Protein AF-A0A822EXJ4-F1 (afdb_monomer_lite)

Secondary structure (DSSP, 8-state):
--TTHHHHHHHHHHHHTTT--------HHHHHHHHHHHHHTT--EE------S---SSSTT-------GGGTTSGGGHHHHS-SSTHHHHHHHHHHHTTEE-

Sequence (102 aa):
MNLLSNASLLDQIPQNFANSQETETILAPVIQSGIQALKEANCAGKIYIFSTTLPISVAPGKLTNRDDKKLLGTDKEKTLLAPVNNIYTKLGEECAQHGCAV

pLDDT: mean 87.39, std 11.41, range [39.06, 95.44]

Foldseek 3Di:
DDPPVPVVVVVCPCVVCVPPPDPAADDLVVLVVVLVVCVVVLHAEEDDDDDDDQHQDPDPPHDDDDDDPVCPPHPCVVVVVDRPDCSVVVSVVSCVVSNYHD

Radius of gyration: 18.02 Å; chains: 1; bounding box: 59×26×37 Å

Structure (mmCIF, N/CA/C/O backbone):
data_AF-A0A822EXJ4-F1
#
_entry.id   AF-A0A822EXJ4-F1
#
loop_
_atom_site.group_PDB
_atom_site.id
_atom_site.type_symbol
_atom_site.label_atom_id
_atom_site.label_alt_id
_atom_site.label_comp_id
_atom_site.label_asym_id
_atom_site.label_entity_id
_atom_site.label_seq_id
_atom_site.pdbx_PDB_ins_code
_atom_site.Cartn_x
_atom_site.Cartn_y
_atom_site.Cartn_z
_atom_site.occupancy
_atom_site.B_iso_or_equiv
_atom_site.auth_seq_id
_atom_site.auth_comp_id
_atom_site.auth_asym_id
_atom_site.auth_atom_id
_atom_site.pdbx_PDB_model_num
ATOM 1 N N . MET A 1 1 ? -31.169 3.800 6.559 1.00 42.66 1 MET A N 1
ATOM 2 C CA . MET A 1 1 ? -29.921 4.392 6.028 1.00 42.66 1 MET A CA 1
ATOM 3 C C . MET A 1 1 ? -29.399 3.418 4.979 1.00 42.66 1 MET A C 1
ATOM 5 O O . MET A 1 1 ? -29.223 2.252 5.298 1.00 42.66 1 MET A O 1
ATOM 9 N N . ASN A 1 2 ? -29.399 3.834 3.712 1.00 39.06 2 ASN A N 1
ATOM 10 C CA . ASN A 1 2 ? -29.524 2.963 2.535 1.00 39.06 2 ASN A CA 1
ATOM 11 C C . ASN A 1 2 ? -28.311 2.052 2.281 1.00 39.06 2 ASN A C 1
ATOM 13 O O . ASN A 1 2 ? -27.245 2.531 1.922 1.00 39.06 2 ASN A O 1
ATOM 17 N N . LEU A 1 3 ? -28.525 0.733 2.329 1.00 49.75 3 LEU A N 1
ATOM 18 C CA . LEU A 1 3 ? -27.595 -0.295 1.830 1.00 49.75 3 LEU A CA 1
ATOM 19 C C . LEU A 1 3 ? -27.516 -0.355 0.285 1.00 49.75 3 LEU A C 1
ATOM 21 O O . LEU A 1 3 ? -26.716 -1.105 -0.263 1.00 49.75 3 LEU A O 1
ATOM 25 N N . LEU A 1 4 ? -28.320 0.447 -0.423 1.00 49.03 4 LEU A N 1
ATOM 26 C CA . LEU A 1 4 ? -28.389 0.488 -1.890 1.00 49.03 4 LEU A CA 1
ATOM 27 C C . LEU A 1 4 ? -27.277 1.328 -2.555 1.00 49.03 4 LEU A C 1
ATOM 29 O O . LEU A 1 4 ? -27.150 1.293 -3.774 1.00 49.03 4 LEU A O 1
ATOM 33 N N . SER A 1 5 ? -26.455 2.072 -1.802 1.00 55.66 5 SER A N 1
ATOM 34 C CA . SER A 1 5 ? -25.431 2.958 -2.387 1.00 55.66 5 SER A CA 1
ATOM 35 C C . SER A 1 5 ? -24.122 2.259 -2.782 1.00 55.66 5 SER A C 1
ATOM 37 O O . SER A 1 5 ? -23.397 2.782 -3.623 1.00 55.66 5 SER A O 1
ATOM 39 N N . ASN A 1 6 ? -23.804 1.090 -2.210 1.00 54.84 6 ASN A N 1
ATOM 40 C CA . ASN A 1 6 ? -22.505 0.435 -2.432 1.00 54.84 6 ASN A CA 1
ATOM 41 C C . ASN A 1 6 ? -22.379 -0.229 -3.809 1.00 54.84 6 ASN A C 1
ATOM 43 O O . ASN A 1 6 ? -21.319 -0.139 -4.423 1.00 54.84 6 ASN A O 1
ATOM 47 N N . ALA A 1 7 ? -23.450 -0.852 -4.312 1.00 62.47 7 ALA A N 1
ATOM 48 C CA . ALA A 1 7 ? -23.448 -1.441 -5.653 1.00 62.47 7 ALA A CA 1
ATOM 49 C C . ALA A 1 7 ? -23.215 -0.363 -6.725 1.00 62.47 7 ALA A C 1
ATOM 51 O O . ALA A 1 7 ? -22.358 -0.517 -7.588 1.00 62.47 7 ALA A O 1
ATOM 52 N N . SER A 1 8 ? -23.875 0.792 -6.572 1.00 82.69 8 SER A N 1
ATOM 53 C CA . SER A 1 8 ? -23.735 1.911 -7.507 1.00 82.69 8 SER A CA 1
ATOM 54 C C . SER A 1 8 ? -22.305 2.449 -7.600 1.00 82.69 8 SER A C 1
ATOM 56 O O . SER A 1 8 ? -21.914 2.886 -8.675 1.00 82.69 8 SER A O 1
ATOM 58 N N . LEU A 1 9 ? -21.527 2.455 -6.510 1.00 89.44 9 LEU A N 1
ATOM 59 C CA . LEU A 1 9 ? -20.148 2.953 -6.555 1.00 89.44 9 LEU A CA 1
ATOM 60 C C . LEU A 1 9 ? -19.208 1.949 -7.230 1.00 89.44 9 LEU A C 1
ATOM 62 O O . LEU A 1 9 ? -18.395 2.343 -8.063 1.00 89.44 9 LEU A O 1
ATOM 66 N N . LEU A 1 10 ? -19.323 0.662 -6.889 1.00 90.12 10 LEU A N 1
ATOM 67 C CA . LEU A 1 10 ? -18.473 -0.380 -7.471 1.00 90.12 10 LEU A CA 1
ATOM 68 C C . LEU A 1 10 ? -18.680 -0.511 -8.987 1.00 90.12 10 LEU A C 1
ATOM 70 O O . LEU A 1 10 ? -17.704 -0.703 -9.706 1.00 90.12 10 LEU A O 1
ATOM 74 N N . ASP A 1 11 ? -19.906 -0.306 -9.475 1.00 91.12 11 ASP A N 1
ATOM 75 C CA . ASP A 1 11 ? -20.209 -0.278 -10.912 1.00 91.12 11 ASP A CA 1
ATOM 76 C C . ASP A 1 11 ? -19.666 0.985 -11.611 1.00 91.12 11 ASP A C 1
ATOM 78 O O . ASP A 1 11 ? -19.334 0.960 -12.798 1.00 91.12 11 ASP A O 1
ATOM 82 N N . GLN A 1 12 ? -19.544 2.098 -10.878 1.00 90.88 12 GLN A N 1
ATOM 83 C CA . GLN A 1 12 ? -19.065 3.380 -11.405 1.00 90.88 12 GLN A CA 1
ATOM 84 C C . GLN A 1 12 ? -17.540 3.494 -11.451 1.00 90.88 12 GLN A C 1
ATOM 86 O O . GLN A 1 12 ? -17.024 4.178 -12.331 1.00 90.88 12 GLN A O 1
ATOM 91 N N . ILE A 1 13 ? -16.796 2.846 -10.545 1.00 92.44 13 ILE A N 1
ATOM 92 C CA . ILE A 1 13 ? -15.324 2.948 -10.501 1.00 92.44 13 ILE A CA 1
ATOM 93 C C . ILE A 1 13 ? -14.689 2.609 -11.864 1.00 92.44 13 ILE A C 1
ATOM 95 O O . ILE A 1 13 ? -13.928 3.440 -12.365 1.00 92.44 13 ILE A O 1
ATOM 99 N N . PRO A 1 14 ? -15.014 1.479 -12.526 1.00 92.75 14 PRO A N 1
ATOM 100 C CA . PRO A 1 14 ? -14.455 1.177 -13.843 1.00 92.75 14 PRO A CA 1
ATOM 101 C C . PRO A 1 14 ? -14.791 2.239 -14.894 1.00 92.75 14 PRO A C 1
ATOM 103 O O . PRO A 1 14 ? -13.944 2.565 -15.719 1.00 92.75 14 PRO A O 1
ATOM 106 N N . GLN A 1 15 ? -16.001 2.808 -14.849 1.00 93.38 15 GLN A N 1
ATOM 107 C CA . GLN A 1 15 ? -16.435 3.845 -15.790 1.00 93.38 15 GLN A CA 1
ATOM 108 C C . GLN A 1 15 ? -15.673 5.157 -15.572 1.00 93.38 15 GLN A C 1
ATOM 110 O O . GLN A 1 15 ? -15.213 5.766 -16.536 1.00 93.38 15 GLN A O 1
ATOM 115 N N . ASN A 1 16 ? -15.479 5.559 -14.314 1.00 92.31 16 ASN A N 1
ATOM 116 C CA . ASN A 1 16 ? -14.788 6.796 -13.947 1.00 92.31 16 ASN A CA 1
ATOM 117 C C . ASN A 1 16 ? -13.318 6.799 -14.385 1.00 92.31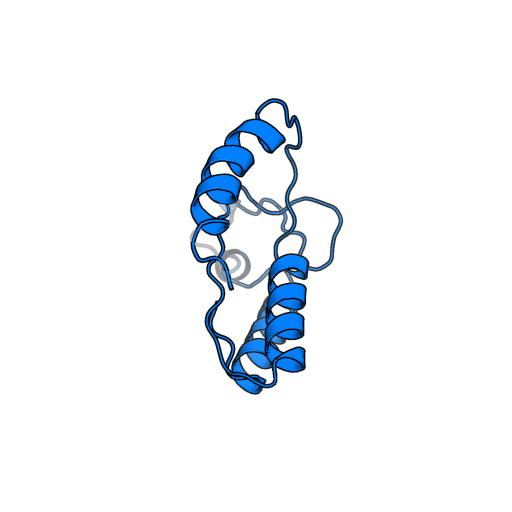 16 ASN A C 1
ATOM 119 O O . ASN A 1 16 ? -12.794 7.843 -14.766 1.00 92.31 16 ASN A O 1
ATOM 123 N N . PHE A 1 17 ? -12.658 5.638 -14.356 1.00 93.25 17 PHE A N 1
ATOM 124 C CA . PHE A 1 17 ? -11.245 5.502 -14.721 1.00 93.25 17 PHE A CA 1
ATOM 125 C C . PHE A 1 17 ? -11.020 4.896 -16.116 1.00 93.25 17 PHE A C 1
ATOM 127 O O . PHE A 1 17 ? -9.870 4.677 -16.493 1.00 93.25 17 PHE A O 1
ATOM 134 N N . ALA A 1 18 ? -12.076 4.678 -16.912 1.00 94.06 18 ALA A N 1
ATOM 135 C CA . ALA A 1 18 ? -12.001 3.990 -18.208 1.00 94.06 18 ALA A CA 1
ATOM 136 C C . ALA A 1 18 ? -11.030 4.640 -19.211 1.00 94.06 18 ALA A C 1
ATOM 138 O O . ALA A 1 18 ? -10.413 3.943 -20.010 1.00 94.06 18 ALA A O 1
ATOM 139 N N . ASN A 1 19 ? -10.887 5.967 -19.157 1.00 93.88 19 ASN A N 1
ATOM 140 C CA . ASN A 1 19 ? -10.027 6.741 -20.058 1.00 93.88 19 ASN A CA 1
ATOM 141 C C . ASN A 1 19 ? -8.773 7.302 -19.363 1.00 93.88 19 ASN A C 1
ATOM 143 O O . ASN A 1 19 ? -8.129 8.201 -19.905 1.00 93.88 19 ASN A O 1
ATOM 147 N N . SER A 1 20 ? -8.443 6.824 -18.158 1.00 92.56 20 SER A N 1
ATOM 148 C CA . SER A 1 20 ? -7.241 7.267 -17.449 1.00 92.56 20 SER A CA 1
ATOM 149 C C . SER A 1 20 ? -5.987 6.847 -18.217 1.00 92.56 20 SER A C 1
ATOM 151 O O . SER A 1 20 ? -5.832 5.680 -18.571 1.00 92.56 20 SER A O 1
ATOM 153 N N . GLN A 1 21 ? -5.089 7.802 -18.461 1.00 92.25 21 GLN A N 1
ATOM 154 C CA . GLN A 1 21 ? -3.786 7.566 -19.093 1.00 92.25 21 GLN A CA 1
ATOM 155 C C . GLN A 1 21 ? -2.633 7.670 -18.086 1.00 92.25 21 GLN A C 1
ATOM 157 O O . GLN A 1 21 ? -1.471 7.731 -18.482 1.00 92.25 21 GLN A O 1
ATOM 162 N N . GLU A 1 22 ? -2.946 7.697 -16.789 1.00 89.75 22 GLU A N 1
ATOM 163 C CA . GLU A 1 22 ? -1.942 7.755 -15.732 1.00 89.75 22 GLU A CA 1
ATOM 164 C C . GLU A 1 22 ? -1.123 6.462 -15.703 1.00 89.75 22 GLU A C 1
ATOM 166 O O . GLU A 1 22 ? -1.656 5.364 -15.534 1.00 89.75 22 GLU A O 1
ATOM 171 N N . THR A 1 23 ? 0.189 6.596 -15.882 1.00 89.81 23 THR A N 1
ATOM 172 C CA . THR A 1 23 ? 1.131 5.467 -15.936 1.00 89.81 23 THR A CA 1
ATOM 173 C C . THR A 1 23 ? 1.962 5.331 -14.667 1.00 89.81 23 THR A C 1
ATOM 175 O O . THR A 1 23 ? 2.524 4.265 -14.402 1.00 89.81 23 THR A O 1
ATOM 178 N N . GLU A 1 24 ? 2.035 6.394 -13.867 1.00 91.81 24 GLU A N 1
ATOM 179 C CA . GLU A 1 24 ? 2.810 6.430 -12.638 1.00 91.81 24 GLU A CA 1
ATOM 180 C C . GLU A 1 24 ? 1.903 6.313 -11.414 1.00 91.81 24 GLU A C 1
ATOM 182 O O . GLU A 1 24 ? 0.804 6.861 -11.364 1.00 91.81 24 GLU A O 1
ATOM 187 N N . THR A 1 25 ? 2.383 5.609 -10.391 1.00 93.38 25 THR A N 1
ATOM 188 C CA . THR A 1 25 ? 1.632 5.371 -9.156 1.00 93.38 25 THR A CA 1
ATOM 189 C C . THR A 1 25 ? 2.451 5.752 -7.924 1.00 93.38 25 THR A C 1
ATOM 191 O O . THR A 1 25 ? 3.684 5.848 -7.964 1.00 93.38 25 THR A O 1
ATOM 194 N N . ILE A 1 26 ? 1.748 5.983 -6.813 1.00 94.69 26 ILE A N 1
ATOM 195 C CA . ILE A 1 26 ? 2.302 6.222 -5.474 1.00 94.69 26 ILE A CA 1
ATOM 196 C C . ILE A 1 26 ? 1.760 5.155 -4.520 1.00 94.69 26 ILE A C 1
ATOM 198 O O . ILE A 1 26 ? 0.614 4.738 -4.659 1.00 94.69 26 ILE A O 1
ATOM 202 N N . LEU A 1 27 ? 2.560 4.717 -3.542 1.00 94.06 27 LEU A N 1
ATOM 203 C CA . LEU A 1 27 ? 2.150 3.666 -2.596 1.00 94.06 27 LEU A CA 1
ATOM 204 C C . LEU A 1 27 ? 2.224 4.110 -1.133 1.00 94.06 27 LEU A C 1
ATOM 206 O O . LEU A 1 27 ? 1.241 4.005 -0.407 1.00 94.06 27 LEU A O 1
ATOM 210 N N . ALA A 1 28 ? 3.363 4.642 -0.689 1.00 93.75 28 ALA A N 1
ATOM 211 C CA . ALA A 1 28 ? 3.527 5.071 0.702 1.00 93.75 28 ALA A CA 1
ATOM 212 C C . ALA A 1 28 ? 2.461 6.093 1.171 1.00 93.75 28 ALA A C 1
ATOM 214 O O . ALA A 1 28 ? 1.897 5.879 2.244 1.00 93.75 28 ALA A O 1
ATOM 215 N N . PRO A 1 29 ? 2.089 7.127 0.387 1.00 94.88 29 PRO A N 1
ATOM 216 C CA . PRO A 1 29 ? 1.015 8.045 0.779 1.00 94.88 29 PRO A CA 1
ATOM 217 C C . PRO A 1 29 ? -0.368 7.382 0.881 1.00 94.88 29 PRO A C 1
ATOM 219 O O . PRO A 1 29 ? -1.186 7.808 1.690 1.00 94.88 29 PRO A O 1
ATOM 222 N N . VAL A 1 30 ? -0.625 6.328 0.094 1.00 95.00 30 VAL A N 1
ATOM 223 C CA . VAL A 1 30 ? -1.881 5.554 0.147 1.00 95.00 30 VAL A CA 1
ATOM 224 C C . VAL A 1 30 ? -1.985 4.793 1.469 1.00 95.00 30 VAL A C 1
ATOM 226 O O . VAL A 1 30 ? -3.039 4.759 2.096 1.00 95.00 30 VAL A O 1
ATOM 229 N N . ILE A 1 31 ? -0.874 4.214 1.928 1.00 94.75 31 ILE A N 1
ATOM 230 C CA . ILE A 1 31 ? -0.814 3.549 3.233 1.00 94.75 31 ILE A CA 1
ATOM 231 C C . ILE A 1 31 ? -1.018 4.574 4.355 1.00 94.75 31 ILE A C 1
ATOM 233 O O . ILE A 1 31 ? -1.824 4.349 5.255 1.00 94.75 31 ILE A O 1
ATOM 237 N N . GLN A 1 32 ? -0.339 5.723 4.280 1.00 94.38 32 GLN A N 1
ATOM 238 C CA . GLN A 1 32 ? -0.458 6.789 5.280 1.00 94.38 32 GLN A CA 1
ATOM 239 C C . GLN A 1 32 ? -1.889 7.305 5.421 1.00 94.38 32 GLN A C 1
ATOM 241 O O . GLN A 1 32 ? -2.369 7.458 6.543 1.00 94.38 32 GLN A O 1
ATOM 246 N N . SER A 1 33 ? -2.587 7.545 4.307 1.00 95.19 33 SER A N 1
ATOM 247 C CA . SER A 1 33 ? -3.976 8.007 4.351 1.00 95.19 33 SER A CA 1
ATOM 248 C C . SER A 1 33 ? -4.907 6.960 4.961 1.00 95.19 33 SER A C 1
ATOM 250 O O . SER A 1 33 ? -5.775 7.308 5.758 1.00 95.19 33 SER A O 1
ATOM 252 N N . GLY A 1 34 ? -4.693 5.675 4.666 1.00 94.50 34 GLY A N 1
ATOM 253 C CA . GLY A 1 34 ? -5.460 4.594 5.278 1.00 94.50 34 GLY A CA 1
ATOM 254 C C . GLY A 1 34 ? -5.218 4.463 6.787 1.00 94.50 34 GLY A C 1
ATOM 255 O O . GLY A 1 34 ? -6.177 4.332 7.545 1.00 94.50 34 GLY A O 1
ATOM 256 N N . ILE A 1 35 ? -3.964 4.566 7.249 1.00 94.56 35 ILE A N 1
ATOM 257 C CA . ILE A 1 35 ? -3.651 4.600 8.689 1.00 94.56 35 ILE A CA 1
ATOM 258 C C . ILE A 1 35 ? -4.332 5.807 9.343 1.00 94.56 35 ILE A C 1
ATOM 260 O O . ILE A 1 35 ? -4.915 5.674 10.416 1.00 94.56 35 ILE A O 1
ATOM 264 N N . GLN A 1 36 ? -4.273 6.980 8.708 1.00 94.81 36 GLN A N 1
ATOM 265 C CA . GLN A 1 36 ? -4.889 8.200 9.228 1.00 94.81 36 GLN A CA 1
ATOM 266 C C . GLN A 1 36 ? -6.409 8.058 9.366 1.00 94.81 36 GLN A C 1
ATOM 268 O O . GLN A 1 36 ? -6.958 8.414 10.406 1.00 94.81 36 GLN A O 1
ATOM 273 N N . ALA A 1 37 ? -7.076 7.456 8.380 1.00 95.00 37 ALA A N 1
ATOM 274 C CA . ALA A 1 37 ? -8.505 7.169 8.455 1.00 95.00 37 ALA A CA 1
ATOM 275 C C . ALA A 1 37 ? -8.853 6.233 9.630 1.00 95.00 37 ALA A C 1
ATOM 277 O O . ALA A 1 37 ? -9.826 6.475 10.342 1.00 95.00 37 ALA A O 1
ATOM 278 N N . LEU A 1 38 ? -8.044 5.194 9.876 1.00 94.00 38 LEU A N 1
ATOM 279 C CA . LEU A 1 38 ? -8.234 4.279 11.011 1.00 94.00 38 LEU A CA 1
ATOM 280 C C . LEU A 1 38 ? -7.992 4.964 12.365 1.00 94.00 38 LEU A C 1
ATOM 282 O O . LEU A 1 38 ? -8.763 4.767 13.306 1.00 94.00 38 LEU A O 1
ATOM 286 N N . LYS A 1 39 ? -6.968 5.823 12.452 1.00 93.69 39 LYS A N 1
ATOM 287 C CA . LYS A 1 39 ? -6.696 6.650 13.638 1.00 93.69 39 LYS A CA 1
ATOM 288 C C . LYS A 1 39 ? -7.877 7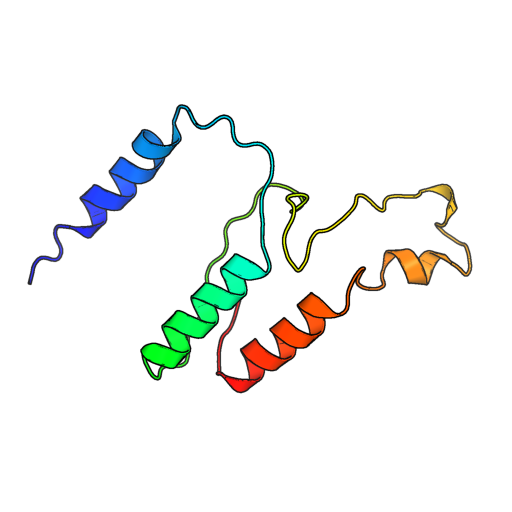.556 13.969 1.00 93.69 39 LYS A C 1
ATOM 290 O O . LYS A 1 39 ? -8.315 7.587 15.113 1.00 93.69 39 LYS A O 1
ATOM 295 N N . GLU A 1 40 ? -8.407 8.269 12.979 1.00 94.88 40 GLU A N 1
ATOM 296 C CA . GLU A 1 40 ? -9.544 9.181 13.163 1.00 94.88 40 GLU A CA 1
ATOM 297 C C . GLU A 1 40 ? -10.826 8.437 13.548 1.00 94.88 40 GLU A C 1
ATOM 299 O O . GLU A 1 40 ? -11.598 8.909 14.384 1.00 94.88 40 GLU A O 1
ATOM 304 N N . ALA A 1 41 ? -11.017 7.232 13.011 1.00 94.12 41 ALA A N 1
ATOM 305 C CA . ALA A 1 41 ? -12.104 6.342 13.397 1.00 94.12 41 ALA A CA 1
ATOM 306 C C . ALA A 1 41 ? -11.898 5.663 14.769 1.00 94.12 41 ALA A C 1
ATOM 308 O O . ALA A 1 41 ? -12.798 4.965 15.234 1.00 94.12 41 ALA A O 1
ATOM 309 N N . ASN A 1 42 ? -10.750 5.872 15.429 1.00 93.19 42 ASN A N 1
ATOM 310 C CA . ASN A 1 42 ? -10.352 5.227 16.685 1.00 93.19 42 ASN A CA 1
ATOM 311 C C . ASN A 1 42 ? -10.501 3.695 16.650 1.00 93.19 42 ASN A C 1
ATOM 313 O O . ASN A 1 42 ? -10.946 3.081 17.624 1.00 93.19 42 ASN A O 1
ATOM 317 N N . CYS A 1 43 ? -10.147 3.064 15.528 1.00 94.50 43 CYS A N 1
ATOM 318 C CA . CYS A 1 43 ? -10.273 1.622 15.359 1.00 94.50 43 CYS A CA 1
ATOM 319 C C . CYS A 1 43 ? -9.015 0.983 14.761 1.00 94.50 43 CYS A C 1
ATOM 321 O O . CYS A 1 43 ? -8.308 1.570 13.945 1.00 94.50 43 CYS A O 1
ATOM 323 N N . ALA A 1 44 ? -8.757 -0.259 15.172 1.00 95.00 44 ALA A N 1
ATOM 324 C CA . ALA A 1 44 ? -7.826 -1.139 14.478 1.00 95.00 44 ALA A CA 1
ATOM 325 C C . ALA A 1 44 ? -8.496 -1.683 13.208 1.00 95.00 44 ALA A C 1
ATOM 327 O O . ALA A 1 44 ? -9.717 -1.864 13.166 1.00 95.00 44 ALA A O 1
ATOM 328 N N . GLY A 1 45 ? -7.711 -1.976 12.174 1.00 94.38 45 GLY A N 1
ATOM 329 C CA . GLY A 1 45 ? -8.275 -2.363 10.887 1.00 94.38 45 GLY A CA 1
ATOM 330 C C . GLY A 1 45 ? -7.278 -2.985 9.927 1.00 94.38 45 GLY A C 1
ATOM 331 O O . GLY A 1 45 ? -6.090 -3.118 10.216 1.00 94.38 45 GLY A O 1
ATOM 332 N N . LYS A 1 46 ? -7.797 -3.379 8.763 1.00 95.00 46 LYS A N 1
ATOM 333 C CA . LYS A 1 46 ? -7.003 -3.910 7.660 1.00 95.00 46 LYS A CA 1
ATOM 334 C C . LYS A 1 46 ? -7.282 -3.125 6.386 1.00 95.00 46 LYS A C 1
ATOM 336 O O . LYS A 1 46 ? -8.435 -3.003 5.978 1.00 95.00 46 LYS A O 1
ATOM 341 N N . ILE A 1 47 ? -6.225 -2.628 5.762 1.00 93.81 47 ILE A N 1
ATOM 342 C CA . ILE A 1 47 ? -6.254 -1.933 4.480 1.00 93.81 47 ILE A CA 1
ATOM 343 C C . ILE A 1 47 ? -6.021 -2.972 3.384 1.00 93.81 47 ILE A C 1
ATOM 345 O O . ILE A 1 47 ? -5.090 -3.762 3.466 1.00 93.81 47 ILE A O 1
ATOM 349 N N . TYR A 1 48 ? -6.862 -2.977 2.353 1.00 95.44 48 TYR A N 1
ATOM 350 C CA . TYR A 1 48 ? -6.664 -3.812 1.168 1.00 95.44 48 TYR A CA 1
ATOM 351 C C . TYR A 1 48 ? -6.170 -2.936 0.021 1.00 95.44 48 TYR A C 1
ATOM 353 O O . TYR A 1 48 ? -6.915 -2.090 -0.475 1.00 95.44 48 TYR A O 1
ATOM 361 N N . ILE A 1 49 ? -4.913 -3.126 -0.383 1.00 94.50 49 ILE A N 1
ATOM 362 C CA . ILE A 1 49 ? -4.287 -2.352 -1.459 1.00 94.50 49 ILE A CA 1
ATOM 363 C C . ILE A 1 49 ? -4.184 -3.206 -2.718 1.00 94.50 49 ILE A C 1
ATOM 365 O O . ILE A 1 49 ? -3.623 -4.299 -2.701 1.00 94.50 49 ILE A O 1
ATOM 369 N N . PHE A 1 50 ? -4.678 -2.664 -3.829 1.00 94.00 50 PHE A N 1
ATOM 370 C CA . PHE A 1 50 ? -4.549 -3.253 -5.15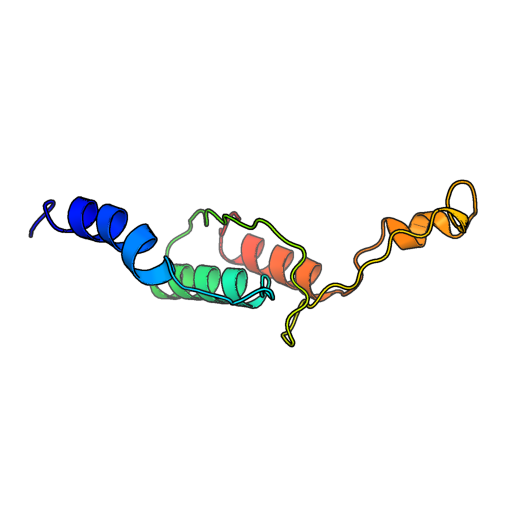7 1.00 94.00 50 PHE A CA 1
ATOM 371 C C . PHE A 1 50 ? -3.595 -2.382 -5.978 1.00 94.00 50 PHE A C 1
ATOM 373 O O . PHE A 1 50 ? -3.946 -1.270 -6.361 1.00 94.00 50 PHE A O 1
ATOM 380 N N . SER A 1 51 ? -2.376 -2.872 -6.213 1.00 92.75 51 SER A N 1
ATOM 381 C CA . SER A 1 51 ? -1.363 -2.201 -7.037 1.00 92.75 51 SER A CA 1
ATOM 382 C C . SER A 1 51 ? -0.905 -3.122 -8.164 1.00 92.75 51 SER A C 1
ATOM 384 O O . SER A 1 51 ? -0.816 -4.335 -7.979 1.00 92.75 51 SER A O 1
ATOM 386 N N . THR A 1 52 ? -0.614 -2.548 -9.330 1.00 91.12 52 THR A N 1
ATOM 387 C CA . THR A 1 52 ? -0.241 -3.283 -10.550 1.00 91.12 52 THR A CA 1
ATOM 388 C C . THR A 1 52 ? 1.182 -2.994 -11.019 1.00 91.12 52 THR A C 1
ATOM 390 O O . THR A 1 52 ? 1.782 -3.827 -11.694 1.00 91.12 52 THR A O 1
ATOM 393 N N . THR A 1 53 ? 1.738 -1.831 -10.674 1.00 89.81 53 THR A N 1
ATOM 394 C CA . THR A 1 53 ? 3.026 -1.348 -11.185 1.00 89.81 53 THR A CA 1
ATOM 395 C C . THR A 1 53 ? 3.942 -0.872 -10.063 1.00 89.81 53 THR A C 1
ATOM 397 O O . THR A 1 53 ? 3.518 -0.650 -8.926 1.00 89.81 53 THR A O 1
ATOM 400 N N . LEU A 1 54 ? 5.233 -0.729 -10.380 1.00 91.25 54 LEU A N 1
ATOM 401 C CA . LEU A 1 54 ? 6.210 -0.158 -9.458 1.00 91.25 54 LEU A CA 1
ATOM 402 C C . LEU A 1 54 ? 5.876 1.331 -9.213 1.00 91.25 54 LEU A C 1
ATOM 404 O O . LEU A 1 54 ? 5.791 2.083 -10.185 1.00 91.25 54 LEU A O 1
ATOM 408 N N . PRO A 1 55 ? 5.739 1.787 -7.953 1.00 91.38 55 PRO A N 1
ATOM 409 C CA . PRO A 1 55 ? 5.434 3.180 -7.646 1.00 91.38 55 PRO A CA 1
ATOM 410 C C . PRO A 1 55 ? 6.647 4.083 -7.910 1.00 91.38 55 PRO A C 1
ATOM 412 O O . PRO A 1 55 ? 7.545 4.222 -7.073 1.00 91.38 55 PRO A O 1
ATOM 415 N N . ILE A 1 56 ? 6.673 4.684 -9.100 1.00 92.44 56 ILE A N 1
ATOM 416 C CA . ILE A 1 56 ? 7.766 5.542 -9.591 1.00 92.44 56 ILE A CA 1
ATOM 417 C C . ILE A 1 56 ? 7.454 7.043 -9.535 1.00 92.44 56 ILE A C 1
ATOM 419 O O . ILE A 1 56 ? 8.365 7.857 -9.741 1.00 92.44 56 ILE A O 1
ATOM 423 N N . SER A 1 57 ? 6.202 7.412 -9.246 1.00 92.25 57 SER A N 1
ATOM 424 C CA . SER A 1 57 ? 5.784 8.814 -9.224 1.00 92.25 57 SER A CA 1
ATOM 425 C C . SER A 1 57 ? 6.488 9.592 -8.107 1.00 92.25 57 SER A C 1
ATOM 427 O O . SER A 1 57 ? 7.012 9.022 -7.141 1.00 92.25 57 SER A O 1
ATOM 429 N N . VAL A 1 58 ? 6.561 10.914 -8.252 1.00 90.81 58 VAL A N 1
ATOM 430 C CA . VAL A 1 58 ? 7.316 11.802 -7.356 1.00 90.81 58 VAL A CA 1
ATOM 431 C C . VAL A 1 58 ? 6.575 11.983 -6.029 1.00 90.81 58 VAL A C 1
ATOM 433 O O . VAL A 1 58 ? 5.815 12.926 -5.836 1.00 90.81 58 VAL A O 1
ATOM 436 N N . ALA A 1 59 ? 6.826 11.069 -5.093 1.00 90.19 59 ALA A N 1
ATOM 437 C CA . ALA A 1 59 ? 6.271 11.092 -3.745 1.00 90.19 59 ALA A CA 1
ATOM 438 C C . ALA A 1 59 ? 7.211 10.406 -2.734 1.00 90.19 59 ALA A C 1
ATOM 440 O O . ALA A 1 59 ? 8.113 9.653 -3.130 1.00 90.19 59 ALA A O 1
ATOM 441 N N . PRO A 1 60 ? 7.011 10.616 -1.416 1.00 88.94 60 PRO A N 1
ATOM 442 C CA . PRO A 1 60 ? 7.664 9.805 -0.395 1.00 88.94 60 PRO A CA 1
ATOM 443 C C . PRO A 1 60 ? 7.454 8.317 -0.684 1.00 88.94 60 PRO A C 1
ATOM 445 O O . PRO A 1 60 ? 6.359 7.902 -1.046 1.00 88.94 60 PRO A O 1
ATOM 448 N N . GLY A 1 61 ? 8.508 7.513 -0.556 1.00 88.94 61 GLY A N 1
ATOM 449 C CA . GLY A 1 61 ? 8.449 6.079 -0.846 1.00 88.94 61 GLY A CA 1
ATOM 450 C C . GLY A 1 61 ? 8.604 5.711 -2.325 1.00 88.94 61 GLY A C 1
ATOM 451 O O . GLY A 1 61 ? 8.482 4.528 -2.640 1.00 88.94 61 GLY A O 1
ATOM 452 N N . LYS A 1 62 ? 8.915 6.669 -3.214 1.00 90.50 62 LYS A N 1
ATOM 453 C CA . LYS A 1 62 ? 9.280 6.396 -4.614 1.00 90.50 62 LYS A CA 1
ATOM 454 C C . LYS A 1 62 ? 10.320 5.279 -4.710 1.00 90.50 62 LYS A C 1
ATOM 456 O O . LYS A 1 62 ? 11.337 5.298 -4.009 1.00 90.50 62 LYS A O 1
ATOM 461 N N . LEU A 1 63 ? 10.065 4.333 -5.606 1.00 88.69 63 LEU A N 1
ATOM 462 C CA . LEU A 1 63 ? 10.964 3.234 -5.919 1.00 88.69 63 LEU A CA 1
ATOM 463 C C . LEU A 1 63 ? 11.614 3.446 -7.287 1.00 88.69 63 LEU A C 1
ATOM 465 O O . LEU A 1 63 ? 11.073 4.106 -8.173 1.00 88.69 63 LEU A O 1
ATOM 469 N N . THR A 1 64 ? 12.806 2.887 -7.444 1.00 86.31 64 THR A N 1
ATOM 470 C CA . THR A 1 64 ? 13.530 2.834 -8.714 1.00 86.31 64 THR A CA 1
ATOM 471 C C . THR A 1 64 ? 13.665 1.383 -9.145 1.00 86.31 64 THR A C 1
ATOM 473 O O . THR A 1 64 ? 13.652 0.479 -8.308 1.00 86.31 64 THR A O 1
ATOM 476 N N . ASN A 1 65 ? 13.782 1.144 -10.451 1.00 84.31 65 ASN A N 1
ATOM 477 C CA . ASN A 1 65 ? 14.118 -0.188 -10.936 1.00 84.31 65 ASN A CA 1
ATOM 478 C C . ASN A 1 65 ? 15.559 -0.515 -10.508 1.00 84.31 65 ASN A C 1
ATOM 480 O O . ASN A 1 65 ? 16.467 0.291 -10.725 1.00 84.31 65 ASN A O 1
ATOM 484 N N . ARG A 1 66 ? 15.746 -1.660 -9.845 1.00 79.75 66 ARG A N 1
ATOM 485 C CA . ARG A 1 66 ? 17.027 -2.079 -9.254 1.00 79.75 66 ARG A CA 1
ATOM 486 C C . ARG A 1 66 ? 17.491 -3.448 -9.740 1.00 79.75 66 ARG A C 1
ATOM 488 O O . ARG A 1 66 ? 18.431 -3.985 -9.165 1.00 79.75 66 ARG A O 1
ATOM 495 N N . ASP A 1 67 ? 16.876 -4.003 -10.779 1.00 81.69 67 ASP A N 1
ATOM 496 C CA . ASP A 1 67 ? 17.274 -5.307 -11.304 1.00 81.69 67 ASP A CA 1
ATOM 497 C C . ASP A 1 67 ? 18.630 -5.207 -12.013 1.00 81.69 67 ASP A C 1
ATOM 499 O O . ASP A 1 67 ? 18.720 -4.881 -13.197 1.00 81.69 67 ASP A O 1
ATOM 503 N N . ASP A 1 68 ? 19.706 -5.508 -11.283 1.00 81.94 68 ASP A N 1
ATOM 504 C CA . ASP A 1 68 ? 21.056 -5.600 -11.831 1.00 81.94 68 ASP A CA 1
ATOM 505 C C . ASP A 1 68 ? 21.577 -7.037 -11.755 1.00 81.94 68 ASP A C 1
ATOM 507 O O . ASP A 1 68 ? 22.123 -7.492 -10.745 1.00 81.94 68 ASP A O 1
ATOM 511 N N . LYS A 1 69 ? 21.449 -7.753 -12.879 1.00 82.81 69 LYS A N 1
ATOM 512 C CA . LYS A 1 69 ? 21.921 -9.138 -13.031 1.00 82.81 69 LYS A CA 1
ATOM 513 C C . LYS A 1 69 ? 23.419 -9.298 -12.758 1.00 82.81 69 LYS A C 1
ATOM 515 O O . LYS A 1 69 ? 23.856 -10.409 -12.484 1.00 82.81 69 LYS A O 1
ATOM 520 N N . LYS A 1 70 ? 24.209 -8.221 -12.832 1.00 82.88 70 LYS A N 1
ATOM 521 C CA . LYS A 1 70 ? 25.661 -8.257 -12.602 1.00 82.88 70 LYS A CA 1
ATOM 522 C C . LYS A 1 70 ? 26.027 -8.396 -11.126 1.00 82.88 70 LYS A C 1
ATOM 524 O O . LYS A 1 70 ? 27.165 -8.740 -10.827 1.00 82.88 70 LYS A O 1
ATOM 529 N N . LEU A 1 71 ? 25.098 -8.095 -10.217 1.00 82.25 71 LEU A N 1
ATOM 530 C CA . LEU A 1 71 ? 25.338 -8.141 -8.774 1.00 82.25 71 LEU A CA 1
ATOM 531 C C . LEU A 1 71 ? 24.981 -9.495 -8.146 1.00 82.25 71 LEU A C 1
ATOM 533 O O . LEU A 1 71 ? 25.361 -9.731 -6.999 1.00 82.25 71 LEU A O 1
ATOM 537 N N . LEU A 1 72 ? 24.295 -10.379 -8.876 1.00 84.00 72 LEU A N 1
ATOM 538 C CA . LEU A 1 72 ? 23.927 -11.720 -8.410 1.00 84.00 72 LEU A CA 1
ATOM 539 C C . LEU A 1 72 ? 25.175 -12.586 -8.187 1.00 84.00 72 LEU A C 1
ATOM 541 O O . LEU A 1 72 ? 26.069 -12.615 -9.032 1.00 84.00 72 LEU A O 1
ATOM 545 N N . GLY A 1 73 ? 25.247 -13.294 -7.057 1.00 82.88 73 GLY A N 1
ATOM 546 C CA . GLY A 1 73 ? 26.399 -14.121 -6.687 1.00 82.88 73 GLY A CA 1
ATOM 547 C C . GLY A 1 73 ? 27.618 -13.329 -6.203 1.00 82.88 73 GLY A C 1
ATOM 548 O O . GLY A 1 73 ? 28.691 -13.905 -6.038 1.00 82.88 73 GLY A O 1
ATOM 549 N N . THR A 1 74 ? 27.475 -12.019 -5.976 1.00 88.69 74 THR A N 1
ATOM 550 C CA . THR A 1 74 ? 28.533 -11.160 -5.422 1.00 88.69 74 THR A CA 1
ATOM 551 C C . THR A 1 74 ? 28.206 -10.746 -3.989 1.00 88.69 74 THR A C 1
ATOM 553 O O . THR A 1 74 ? 27.045 -10.737 -3.584 1.00 88.69 74 THR A O 1
ATOM 556 N N . ASP A 1 75 ? 29.200 -10.272 -3.231 1.00 85.69 75 ASP A N 1
ATOM 557 C CA . ASP A 1 75 ? 28.970 -9.721 -1.883 1.00 85.69 75 ASP A CA 1
ATOM 558 C C . ASP A 1 75 ? 27.965 -8.553 -1.864 1.00 85.69 75 ASP A C 1
ATOM 560 O O . ASP A 1 75 ? 27.343 -8.263 -0.837 1.00 85.69 75 ASP A O 1
ATOM 564 N N . LYS A 1 76 ? 27.779 -7.882 -3.010 1.00 83.00 76 LYS A N 1
ATOM 565 C CA . LYS A 1 76 ? 26.848 -6.761 -3.183 1.00 83.00 76 LYS A CA 1
ATOM 566 C C . LYS A 1 76 ? 25.412 -7.199 -3.473 1.00 83.00 76 LYS A C 1
ATOM 568 O O . LYS A 1 76 ? 24.532 -6.340 -3.465 1.00 83.00 76 LYS A O 1
ATOM 573 N N . GLU A 1 77 ? 25.133 -8.488 -3.648 1.00 84.38 77 GLU A N 1
ATOM 574 C CA . GLU A 1 77 ? 23.772 -9.005 -3.854 1.00 84.38 77 GLU A CA 1
ATOM 575 C C . GLU A 1 77 ? 22.829 -8.616 -2.706 1.00 84.38 77 GLU A C 1
ATOM 577 O O . GLU A 1 77 ? 21.683 -8.234 -2.934 1.00 84.38 77 GLU A O 1
ATOM 582 N N . LYS A 1 78 ? 23.341 -8.574 -1.468 1.00 83.94 78 LYS A N 1
ATOM 583 C CA . LYS A 1 78 ? 22.586 -8.134 -0.279 1.00 83.94 78 LYS A CA 1
ATOM 584 C C . LYS A 1 78 ? 21.972 -6.743 -0.441 1.00 83.94 78 LYS A C 1
ATOM 586 O O . LYS A 1 78 ? 20.944 -6.451 0.162 1.00 83.94 78 LYS A O 1
ATOM 591 N N . THR A 1 79 ? 22.582 -5.884 -1.258 1.00 83.56 79 THR A N 1
ATOM 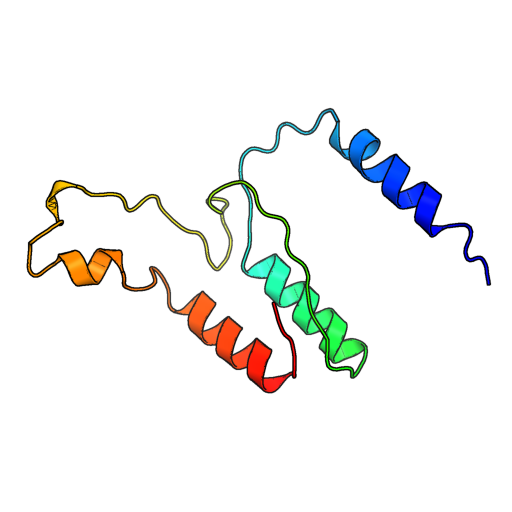592 C CA . THR A 1 79 ? 22.064 -4.537 -1.511 1.00 83.56 79 THR A CA 1
ATOM 593 C C . THR A 1 79 ? 20.798 -4.543 -2.365 1.00 83.56 79 THR A C 1
ATOM 595 O O . THR A 1 79 ? 19.983 -3.638 -2.200 1.00 83.56 79 THR A O 1
ATOM 598 N N . LEU A 1 80 ? 20.597 -5.554 -3.223 1.00 82.06 80 LEU A N 1
ATOM 599 C CA . LEU A 1 80 ? 19.368 -5.738 -4.004 1.00 82.06 80 LEU A CA 1
ATOM 600 C C . LEU A 1 80 ? 18.179 -6.105 -3.108 1.00 82.06 80 LEU A C 1
ATOM 602 O O . LEU A 1 80 ? 17.063 -5.665 -3.361 1.00 82.06 80 LEU A O 1
ATOM 606 N N . LEU A 1 81 ? 18.439 -6.866 -2.041 1.00 80.00 81 LEU A N 1
ATOM 607 C CA . LEU A 1 81 ? 17.431 -7.323 -1.077 1.00 80.00 81 LEU A CA 1
ATOM 608 C C . LEU A 1 81 ? 17.143 -6.298 0.028 1.00 80.00 81 LEU A C 1
ATOM 610 O O . LEU A 1 81 ? 16.138 -6.402 0.729 1.00 80.00 81 LEU A O 1
ATOM 614 N N . ALA A 1 82 ? 18.022 -5.311 0.202 1.00 80.75 82 ALA A N 1
ATOM 615 C CA . ALA A 1 82 ? 17.825 -4.249 1.173 1.00 80.75 82 ALA A CA 1
ATOM 616 C C . ALA A 1 82 ? 16.796 -3.221 0.659 1.00 80.75 82 ALA A C 1
ATOM 618 O O . ALA A 1 82 ? 16.853 -2.828 -0.516 1.00 80.75 82 ALA A O 1
ATOM 619 N N . PRO A 1 83 ? 15.890 -2.730 1.528 1.00 71.88 83 PRO A N 1
ATOM 620 C CA . PRO A 1 83 ? 14.928 -1.702 1.155 1.00 71.88 83 PRO A CA 1
ATOM 621 C C . PRO A 1 83 ? 15.648 -0.445 0.656 1.00 71.88 83 PRO A C 1
ATOM 623 O O . PRO A 1 83 ? 16.657 -0.021 1.214 1.00 71.88 83 PRO A O 1
ATOM 626 N N . VAL A 1 84 ? 15.124 0.153 -0.419 1.00 71.44 84 VAL A N 1
ATOM 627 C CA . VAL A 1 84 ? 15.733 1.329 -1.074 1.00 71.44 84 VAL A CA 1
ATOM 628 C C . VAL A 1 84 ? 15.765 2.535 -0.139 1.00 71.44 84 VAL A C 1
ATOM 630 O O . VAL A 1 84 ? 16.685 3.348 -0.171 1.00 71.44 84 VAL A O 1
ATOM 633 N N . ASN A 1 85 ? 14.721 2.670 0.672 1.00 77.25 85 ASN A N 1
ATOM 634 C CA . ASN A 1 85 ? 14.534 3.770 1.594 1.00 77.25 85 ASN A CA 1
ATOM 635 C C . ASN A 1 85 ? 13.970 3.241 2.919 1.00 77.25 85 ASN A C 1
ATOM 637 O O . ASN A 1 85 ? 13.292 2.216 2.965 1.00 77.25 85 ASN A O 1
ATOM 641 N N . ASN A 1 86 ? 14.213 3.982 3.999 1.00 87.94 86 ASN A N 1
ATOM 642 C CA . ASN A 1 86 ? 13.724 3.626 5.335 1.00 87.94 86 ASN A CA 1
ATOM 643 C C . ASN A 1 86 ? 12.247 4.010 5.547 1.00 87.94 86 ASN A C 1
ATOM 645 O O . ASN A 1 86 ? 11.740 3.911 6.662 1.00 87.94 86 ASN A O 1
ATOM 649 N N . ILE A 1 87 ? 11.561 4.505 4.510 1.00 91.44 87 ILE A N 1
ATOM 650 C CA . ILE A 1 87 ? 10.182 4.995 4.621 1.00 91.44 87 ILE A CA 1
ATOM 651 C C . ILE A 1 87 ? 9.244 3.822 4.886 1.00 91.44 87 ILE A C 1
ATOM 653 O O . ILE A 1 87 ? 8.448 3.891 5.813 1.00 91.44 87 ILE A O 1
ATOM 657 N N . TYR A 1 88 ? 9.382 2.724 4.140 1.00 91.19 88 TYR A N 1
ATOM 658 C CA . TYR A 1 88 ? 8.534 1.545 4.332 1.00 91.19 88 TYR A CA 1
ATOM 659 C C . TYR A 1 88 ? 8.751 0.866 5.690 1.00 91.19 88 TYR A C 1
ATOM 661 O O . TYR A 1 88 ? 7.793 0.365 6.270 1.00 91.19 88 TYR A O 1
ATOM 669 N N . THR A 1 89 ? 9.966 0.916 6.246 1.00 92.19 89 THR A N 1
ATOM 670 C CA . THR A 1 89 ? 10.230 0.441 7.614 1.00 92.19 89 THR A CA 1
ATOM 671 C C . THR A 1 89 ? 9.475 1.279 8.643 1.00 92.19 89 THR A C 1
ATOM 673 O O . THR A 1 89 ? 8.741 0.726 9.455 1.00 92.19 89 THR A O 1
ATOM 676 N N . LYS A 1 90 ? 9.579 2.612 8.557 1.00 93.19 90 LYS A N 1
ATOM 677 C CA . LYS A 1 90 ? 8.852 3.533 9.447 1.00 93.19 90 LYS A CA 1
ATOM 678 C C . LYS A 1 90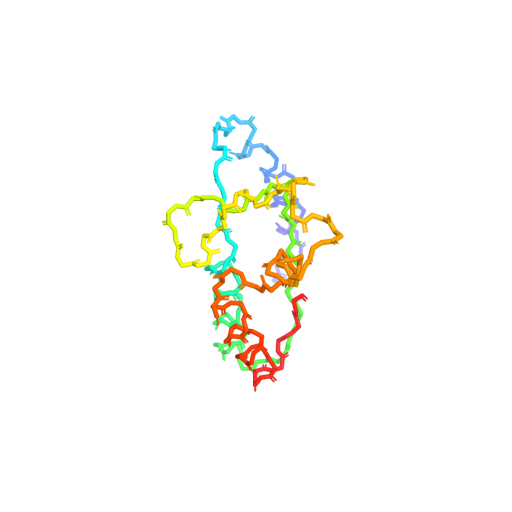 ? 7.336 3.395 9.311 1.00 93.19 90 LYS A C 1
ATOM 680 O O . LYS A 1 90 ? 6.629 3.445 10.309 1.00 93.19 90 LYS A O 1
ATOM 685 N N . LEU A 1 91 ? 6.839 3.188 8.090 1.00 92.81 91 LEU A N 1
ATOM 686 C CA . LEU A 1 91 ? 5.420 2.912 7.858 1.00 92.81 91 LEU A CA 1
ATOM 687 C C . LEU A 1 91 ? 4.988 1.595 8.500 1.00 92.81 91 LEU A C 1
ATOM 689 O O . LEU A 1 91 ? 3.915 1.542 9.085 1.00 92.81 91 LEU A O 1
ATOM 693 N N . GLY A 1 92 ? 5.816 0.550 8.435 1.00 92.75 92 GLY A N 1
ATOM 694 C CA . GLY A 1 92 ? 5.544 -0.716 9.116 1.00 92.75 92 GLY A CA 1
ATOM 695 C C . GLY A 1 92 ? 5.451 -0.561 10.636 1.00 92.75 92 GLY A C 1
ATOM 696 O O . GLY A 1 92 ? 4.534 -1.101 11.253 1.00 92.75 92 GLY A O 1
ATOM 697 N N . GLU A 1 93 ? 6.355 0.219 11.233 1.00 94.75 93 GLU A N 1
ATOM 698 C CA . GLU A 1 93 ? 6.312 0.566 12.662 1.00 94.75 93 GLU A CA 1
ATOM 699 C C . GLU A 1 93 ? 5.029 1.331 13.013 1.00 94.75 93 GLU A C 1
ATOM 701 O O . GLU A 1 93 ? 4.346 0.994 13.981 1.00 94.75 93 GLU A O 1
ATOM 706 N N . GLU A 1 94 ? 4.655 2.317 12.194 1.00 94.06 94 GLU A N 1
ATOM 707 C CA . GLU A 1 94 ? 3.441 3.110 12.387 1.00 94.06 94 GLU A CA 1
ATOM 708 C C . GLU A 1 94 ? 2.166 2.264 12.247 1.00 94.06 94 GLU A C 1
ATOM 710 O O . GLU A 1 94 ? 1.247 2.398 13.057 1.00 94.06 94 GLU A O 1
ATOM 715 N N . CYS A 1 95 ? 2.119 1.360 11.266 1.00 94.00 95 CYS A N 1
ATOM 716 C CA . CYS A 1 95 ? 1.042 0.388 11.098 1.00 94.00 95 CYS A CA 1
ATOM 717 C C . CYS A 1 95 ? 0.874 -0.473 12.355 1.00 94.00 95 CYS A C 1
ATOM 719 O O . CYS A 1 95 ? -0.224 -0.558 12.908 1.00 94.00 95 CYS A O 1
ATOM 721 N N . ALA A 1 96 ? 1.970 -1.063 12.842 1.00 94.75 96 ALA A N 1
ATOM 722 C CA . ALA A 1 96 ? 1.959 -1.910 14.030 1.00 94.75 96 ALA A CA 1
ATOM 723 C C . ALA A 1 96 ? 1.510 -1.140 15.281 1.00 94.75 96 ALA A C 1
ATOM 725 O O . ALA A 1 96 ? 0.703 -1.647 16.060 1.00 94.75 96 ALA A O 1
ATOM 726 N N . GLN A 1 97 ? 1.974 0.102 15.444 1.00 94.38 97 GLN A N 1
ATOM 727 C CA . GLN A 1 97 ? 1.607 0.957 16.572 1.00 94.38 97 GLN A CA 1
ATOM 728 C C . GLN A 1 97 ? 0.102 1.257 16.626 1.00 94.38 97 GLN A C 1
ATOM 730 O O . GLN A 1 97 ? -0.461 1.348 17.715 1.00 94.38 97 GLN A O 1
ATOM 735 N N . HIS A 1 98 ? -0.554 1.397 15.472 1.00 92.62 98 HIS A N 1
ATOM 736 C CA . HIS A 1 98 ? -1.972 1.765 15.386 1.00 92.62 98 HIS A CA 1
ATOM 737 C C . HIS A 1 98 ? -2.900 0.570 15.126 1.00 92.62 98 HIS A C 1
ATOM 739 O O . HIS A 1 98 ? -4.078 0.762 14.833 1.00 92.62 98 HIS A O 1
ATOM 745 N N . GLY A 1 99 ? -2.397 -0.668 15.217 1.00 91.81 99 GLY A N 1
ATOM 746 C CA . GLY A 1 99 ? -3.199 -1.864 14.940 1.00 91.81 99 GLY A CA 1
ATOM 747 C C . GLY A 1 99 ? -3.724 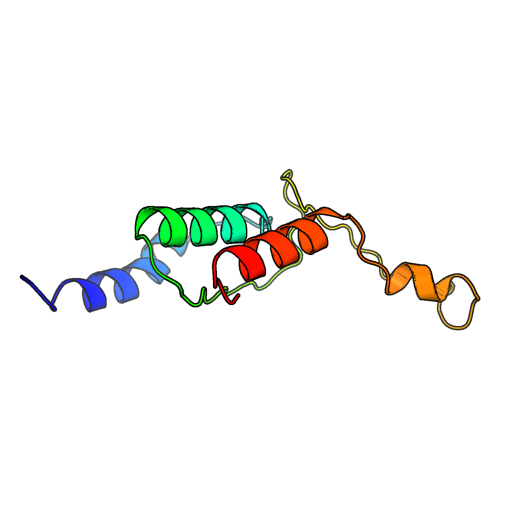-1.912 13.501 1.00 91.81 99 GLY A C 1
ATOM 748 O O . GLY A 1 99 ? -4.815 -2.426 13.254 1.00 91.81 99 GLY A O 1
ATOM 749 N N . CYS A 1 100 ? -2.972 -1.342 12.559 1.00 94.25 100 CYS A N 1
ATOM 750 C CA . CYS A 1 100 ? -3.290 -1.336 11.141 1.00 94.25 100 CYS A CA 1
ATOM 751 C C . CYS A 1 100 ? -2.520 -2.457 10.434 1.00 94.25 100 CYS A C 1
ATOM 753 O O . CYS A 1 100 ? -1.290 -2.471 10.424 1.00 94.25 100 CYS A O 1
ATOM 755 N N . ALA A 1 101 ? -3.246 -3.393 9.830 1.00 92.12 101 ALA A N 1
ATOM 756 C CA . ALA A 1 101 ? -2.687 -4.356 8.891 1.00 92.12 101 ALA A CA 1
ATOM 757 C C . ALA A 1 101 ? -2.829 -3.826 7.459 1.00 92.12 101 ALA A C 1
ATOM 759 O O . ALA A 1 101 ? -3.852 -3.235 7.115 1.00 92.12 101 ALA A O 1
ATOM 760 N N . VAL A 1 102 ? -1.828 -4.071 6.618 1.00 87.62 102 VAL A N 1
ATOM 761 C CA . VAL A 1 102 ? -1.813 -3.701 5.193 1.00 87.62 102 VAL A CA 1
ATOM 762 C C . VAL A 1 102 ? -1.492 -4.937 4.372 1.00 87.62 102 VAL A C 1
ATOM 764 O O . VAL A 1 102 ? -0.574 -5.674 4.795 1.00 87.62 102 VAL A O 1
#